Protein AF-A0A357FLK9-F1 (afdb_monomer_lite)

pLDDT: mean 92.81, std 7.47, range [49.41, 98.5]

Foldseek 3Di:
DLADALVVVLVVLVVVVVPPDQWDDDPDDDIHGPVVSVVVNLQSVLLLVLLVVCVVVVHDLVVSLVRRDSDPCPPPPDNVCSSSVSVNNNCNVVVVHD

Structure (mmCIF, N/CA/C/O backbone):
data_AF-A0A357FLK9-F1
#
_entry.id   AF-A0A357FLK9-F1
#
loop_
_atom_site.group_PDB
_atom_site.id
_atom_site.type_symbol
_atom_site.label_atom_id
_atom_site.label_alt_id
_atom_site.label_comp_id
_atom_site.label_asym_id
_atom_site.label_entity_id
_atom_site.label_seq_id
_atom_site.pdbx_PDB_ins_code
_atom_site.Cartn_x
_atom_site.Cartn_y
_atom_site.Cartn_z
_atom_site.occupancy
_atom_site.B_iso_or_equiv
_atom_site.auth_seq_id
_atom_site.auth_comp_id
_atom_site.auth_asym_id
_atom_site.auth_atom_id
_atom_site.pdbx_PDB_model_num
ATOM 1 N N . PHE A 1 1 ? -5.246 12.422 -4.374 1.00 49.41 1 PHE A N 1
ATOM 2 C CA . PHE A 1 1 ? -5.883 11.217 -4.933 1.00 49.41 1 PHE A CA 1
ATOM 3 C C . PHE A 1 1 ? -6.925 10.727 -3.939 1.00 49.41 1 PHE A C 1
ATOM 5 O O . PHE A 1 1 ? -6.598 9.883 -3.115 1.00 49.41 1 PHE A O 1
ATOM 12 N N . PRO A 1 2 ? -8.124 11.329 -3.927 1.00 57.25 2 PRO A N 1
ATOM 13 C CA . PRO A 1 2 ? -9.164 10.987 -2.958 1.00 57.25 2 PRO A CA 1
ATOM 14 C C . PRO A 1 2 ? -9.809 9.610 -3.190 1.00 57.25 2 PRO A C 1
ATOM 16 O O . PRO A 1 2 ? -10.564 9.191 -2.333 1.00 57.25 2 PRO A O 1
ATOM 19 N N . ASP A 1 3 ? -9.468 8.894 -4.272 1.00 64.44 3 ASP A N 1
ATOM 20 C CA . ASP A 1 3 ? -10.156 7.655 -4.688 1.00 64.44 3 ASP A CA 1
ATOM 21 C C . ASP A 1 3 ? -9.210 6.432 -4.744 1.00 64.44 3 ASP A C 1
ATOM 23 O O . ASP A 1 3 ? -9.307 5.572 -5.618 1.00 64.44 3 ASP A O 1
ATOM 27 N N . GLY A 1 4 ? -8.203 6.374 -3.866 1.00 81.06 4 GLY A N 1
ATOM 28 C CA . GLY A 1 4 ? -7.230 5.277 -3.869 1.00 81.06 4 GLY A CA 1
ATOM 29 C C . GLY A 1 4 ? -7.817 3.967 -3.339 1.00 81.06 4 GLY A C 1
ATOM 30 O O . GLY A 1 4 ? -8.255 3.918 -2.197 1.00 81.06 4 GLY A O 1
ATOM 31 N N . HIS A 1 5 ? -7.768 2.887 -4.123 1.00 90.69 5 HIS A N 1
ATOM 32 C CA . HIS A 1 5 ? -8.246 1.566 -3.702 1.00 90.69 5 HIS A CA 1
ATOM 33 C C . HIS A 1 5 ? -7.079 0.580 -3.626 1.00 90.69 5 HIS A C 1
ATOM 35 O O . HIS A 1 5 ? -6.735 -0.081 -4.607 1.00 90.69 5 HIS A O 1
ATOM 41 N N . ILE A 1 6 ? -6.462 0.478 -2.446 1.00 90.62 6 ILE A N 1
ATOM 42 C CA . ILE A 1 6 ? -5.170 -0.206 -2.296 1.00 90.62 6 ILE A CA 1
ATOM 43 C C . ILE A 1 6 ? -5.200 -1.682 -2.721 1.00 90.62 6 ILE A C 1
ATOM 45 O O . ILE A 1 6 ? -4.279 -2.126 -3.396 1.00 90.62 6 ILE A O 1
ATOM 49 N N . SER A 1 7 ? -6.273 -2.426 -2.433 1.00 87.50 7 SER A N 1
ATOM 50 C CA . SER A 1 7 ? -6.380 -3.823 -2.884 1.00 87.50 7 SER A CA 1
ATOM 51 C C . SER A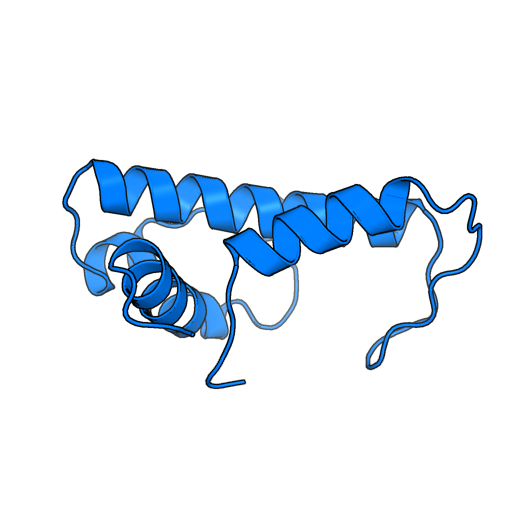 1 7 ? -6.492 -3.944 -4.409 1.00 87.50 7 SER A C 1
ATOM 53 O O . SER A 1 7 ? -5.746 -4.714 -5.004 1.00 87.50 7 SER A O 1
ATOM 55 N N . LYS A 1 8 ? -7.312 -3.111 -5.072 1.00 92.56 8 LYS A N 1
ATOM 56 C CA . LYS A 1 8 ? -7.372 -3.055 -6.545 1.00 92.56 8 LYS A CA 1
ATOM 57 C C . LYS A 1 8 ? -6.010 -2.682 -7.148 1.00 92.56 8 LYS A C 1
ATOM 59 O O . LYS A 1 8 ? -5.656 -3.196 -8.205 1.00 92.56 8 LYS A O 1
ATOM 64 N N . TRP A 1 9 ? -5.229 -1.808 -6.507 1.00 92.88 9 TRP A N 1
ATOM 65 C CA . TRP A 1 9 ? -3.873 -1.483 -6.968 1.00 92.88 9 TRP A CA 1
ATOM 66 C C . TRP A 1 9 ? -2.924 -2.676 -6.870 1.00 92.88 9 TRP A C 1
ATOM 68 O O . TRP A 1 9 ? -2.205 -2.939 -7.832 1.00 92.88 9 TRP A O 1
ATOM 78 N N . VAL A 1 10 ? -2.948 -3.416 -5.758 1.00 92.50 10 VAL A N 1
ATOM 79 C CA . VAL A 1 10 ? -2.158 -4.648 -5.603 1.00 92.50 10 VAL A CA 1
ATOM 80 C C . VAL A 1 10 ? -2.527 -5.666 -6.690 1.00 92.50 10 VAL A C 1
ATOM 82 O O . VAL A 1 10 ? -1.632 -6.170 -7.368 1.00 92.50 10 VAL A O 1
ATOM 85 N N . ASP A 1 11 ? -3.821 -5.874 -6.948 1.00 93.56 11 ASP A N 1
ATOM 86 C CA . ASP A 1 11 ? -4.299 -6.783 -8.000 1.00 93.56 11 ASP A CA 1
ATOM 87 C C . ASP A 1 11 ? -3.832 -6.361 -9.401 1.00 93.56 11 ASP A C 1
ATOM 89 O O . ASP A 1 11 ? -3.480 -7.192 -10.242 1.00 93.56 11 ASP A O 1
ATOM 93 N N . VAL A 1 12 ? -3.849 -5.056 -9.690 1.00 94.81 12 VAL A N 1
ATOM 94 C CA . VAL A 1 12 ? -3.377 -4.519 -10.973 1.00 94.81 12 VAL A CA 1
ATOM 95 C C . VAL A 1 12 ? -1.872 -4.712 -11.117 1.00 94.81 12 VAL A C 1
ATOM 97 O O . VAL A 1 12 ? -1.429 -5.107 -12.191 1.00 94.81 12 VAL A O 1
ATOM 100 N N . LEU A 1 13 ? -1.084 -4.494 -10.063 1.00 93.44 13 LEU A N 1
ATOM 101 C CA . LEU A 1 13 ? 0.360 -4.733 -10.102 1.00 93.44 13 LEU A CA 1
ATOM 102 C C . LEU A 1 13 ? 0.691 -6.212 -10.324 1.00 93.44 13 LEU A C 1
ATOM 104 O O . LEU A 1 13 ? 1.597 -6.522 -11.093 1.00 93.44 13 LEU A O 1
ATOM 108 N N . ASP A 1 14 ? -0.065 -7.132 -9.724 1.00 93.44 14 ASP A N 1
ATOM 109 C CA . ASP A 1 14 ? 0.090 -8.565 -9.990 1.00 93.44 14 ASP A CA 1
ATOM 110 C C . ASP A 1 14 ? -0.201 -8.907 -11.462 1.00 93.44 14 ASP A C 1
ATOM 112 O O . ASP A 1 14 ? 0.523 -9.694 -12.067 1.00 93.44 14 ASP A O 1
ATOM 116 N N . LYS A 1 15 ? -1.189 -8.256 -12.089 1.00 95.06 15 LYS A N 1
ATOM 117 C CA . LYS A 1 15 ? -1.461 -8.415 -13.530 1.00 95.06 15 LYS A CA 1
ATOM 118 C C . LYS A 1 15 ? -0.376 -7.793 -14.404 1.00 95.06 15 LYS A C 1
ATOM 120 O O . LYS A 1 15 ? 0.019 -8.397 -15.397 1.00 95.06 15 LYS A O 1
ATOM 125 N N . VAL A 1 16 ? 0.109 -6.603 -14.057 1.00 93.44 16 VAL A N 1
ATOM 126 C CA . VAL A 1 16 ? 1.161 -5.909 -14.814 1.00 93.44 16 VAL A CA 1
ATOM 127 C C . VAL A 1 16 ? 2.465 -6.708 -14.800 1.00 93.44 16 VAL A C 1
ATOM 129 O O . VAL A 1 16 ? 3.147 -6.748 -15.816 1.00 93.44 16 VAL A O 1
ATOM 132 N N . GLU A 1 17 ? 2.776 -7.415 -13.712 1.00 91.81 17 GLU A N 1
ATOM 133 C CA . GLU A 1 17 ? 3.957 -8.288 -13.633 1.00 91.81 17 GLU A CA 1
ATOM 134 C C . GLU A 1 17 ? 3.939 -9.434 -14.661 1.00 91.81 17 GLU A C 1
ATOM 136 O O . GLU A 1 17 ? 4.993 -9.923 -15.060 1.00 91.81 17 GLU A O 1
ATOM 141 N N . THR A 1 18 ? 2.756 -9.838 -15.141 1.00 94.06 18 THR A N 1
ATOM 142 C CA . THR A 1 18 ? 2.626 -10.856 -16.202 1.00 94.06 18 THR A CA 1
ATOM 143 C C . THR A 1 18 ? 2.978 -10.327 -17.593 1.00 94.06 18 THR A C 1
ATOM 145 O O . THR A 1 18 ? 3.158 -11.108 -18.528 1.00 94.06 18 THR A O 1
ATOM 148 N N . VAL A 1 19 ? 3.088 -9.005 -17.749 1.00 93.31 19 VAL A N 1
ATOM 149 C CA . VAL A 1 19 ? 3.560 -8.380 -18.982 1.00 93.31 19 VAL A CA 1
ATOM 150 C C . VAL A 1 19 ? 5.083 -8.464 -18.993 1.00 93.31 19 VAL A C 1
ATOM 152 O O . VAL A 1 19 ? 5.745 -7.909 -18.118 1.00 93.31 19 VAL A O 1
ATOM 155 N N . GLU A 1 20 ? 5.659 -9.114 -20.006 1.00 90.69 20 GLU A N 1
ATOM 156 C CA . GLU A 1 20 ? 7.115 -9.237 -20.175 1.00 90.69 20 GLU A CA 1
ATOM 157 C C . GLU A 1 20 ? 7.770 -7.910 -20.619 1.00 90.69 20 GLU A C 1
ATOM 159 O O . GLU A 1 20 ? 8.378 -7.801 -21.683 1.00 90.69 20 GLU A O 1
ATOM 164 N N . ALA A 1 21 ? 7.643 -6.867 -19.801 1.00 93.06 21 ALA A N 1
ATOM 165 C CA . ALA A 1 21 ? 8.237 -5.558 -20.025 1.00 93.06 21 ALA A CA 1
ATOM 166 C C . ALA A 1 21 ? 9.623 -5.454 -19.374 1.00 93.06 21 ALA A C 1
ATOM 168 O O . ALA A 1 21 ? 9.856 -5.943 -18.269 1.00 93.06 21 ALA A O 1
ATOM 169 N N . ASN A 1 22 ? 10.544 -4.762 -20.048 1.00 94.69 22 ASN A N 1
ATOM 170 C CA . ASN A 1 22 ? 11.857 -4.403 -19.494 1.00 94.69 22 ASN A CA 1
ATOM 171 C C . ASN A 1 22 ? 11.944 -2.923 -19.092 1.00 94.69 22 ASN A C 1
ATOM 173 O O . ASN A 1 22 ? 12.912 -2.518 -18.456 1.00 94.69 22 ASN A O 1
ATOM 177 N N . THR A 1 23 ? 10.948 -2.117 -19.466 1.00 96.38 23 THR A N 1
ATOM 178 C CA . THR A 1 23 ? 10.913 -0.675 -19.214 1.00 96.38 23 THR A CA 1
ATOM 179 C C . THR A 1 23 ? 9.521 -0.274 -18.757 1.00 96.38 23 THR A C 1
ATOM 181 O O . THR A 1 23 ? 8.533 -0.579 -19.425 1.00 96.38 23 THR A O 1
ATOM 184 N N . PHE A 1 24 ? 9.462 0.438 -17.637 1.00 95.50 24 PHE A N 1
ATOM 185 C CA . PHE A 1 24 ? 8.253 0.970 -17.030 1.00 95.50 24 PHE A CA 1
ATOM 186 C C . PHE A 1 24 ? 8.357 2.495 -16.999 1.00 95.50 24 PHE A C 1
ATOM 188 O O . PHE A 1 24 ? 9.267 3.062 -16.395 1.00 95.50 24 PHE A O 1
ATOM 195 N N . VAL A 1 25 ? 7.427 3.164 -17.680 1.00 95.44 25 VAL A N 1
ATOM 196 C CA . VAL A 1 25 ? 7.357 4.629 -17.733 1.00 95.44 25 VAL A CA 1
ATOM 197 C C . VAL A 1 25 ? 6.223 5.077 -16.810 1.00 95.44 25 VAL A C 1
ATOM 199 O O . VAL A 1 25 ? 5.056 4.905 -17.172 1.00 95.44 25 VAL A O 1
ATOM 202 N N . PRO A 1 26 ? 6.520 5.595 -15.605 1.00 92.00 26 PRO A N 1
ATOM 203 C CA . PRO A 1 26 ? 5.482 6.021 -14.679 1.00 92.00 26 PRO A CA 1
ATOM 204 C C . PRO A 1 26 ? 4.889 7.371 -15.098 1.00 92.00 26 PRO A C 1
ATOM 206 O O . PRO A 1 26 ? 5.496 8.139 -15.842 1.00 92.00 26 PRO A O 1
ATOM 209 N N . GLY A 1 27 ? 3.710 7.703 -14.563 1.00 89.31 27 GLY A N 1
ATOM 210 C CA . GLY A 1 27 ? 3.134 9.043 -14.739 1.00 89.31 27 GLY A CA 1
ATOM 211 C C . GLY A 1 27 ? 3.961 10.152 -14.070 1.00 89.31 27 GLY A C 1
ATOM 212 O O . GLY A 1 27 ? 3.961 11.289 -14.533 1.00 89.31 27 GLY A O 1
ATOM 213 N N . HIS A 1 28 ? 4.691 9.819 -13.000 1.00 86.62 28 HIS A N 1
ATOM 214 C CA . HIS A 1 28 ? 5.617 10.706 -12.297 1.00 86.62 28 HIS A CA 1
ATOM 215 C C . HIS A 1 28 ? 6.861 9.937 -11.844 1.00 86.62 28 HIS A C 1
ATOM 217 O O . HIS A 1 28 ? 6.762 8.768 -11.483 1.00 86.62 28 HIS A O 1
ATOM 223 N N . GLY A 1 29 ? 8.000 10.626 -11.771 1.00 86.56 29 GLY A N 1
ATOM 224 C CA . GLY A 1 29 ? 9.279 10.030 -11.385 1.00 86.56 29 GLY A CA 1
ATOM 225 C C . GLY A 1 29 ? 10.103 9.546 -12.585 1.00 86.56 29 GLY A C 1
ATOM 226 O O . GLY A 1 29 ? 9.712 9.770 -13.734 1.00 86.56 29 GLY A O 1
ATOM 227 N N . PRO A 1 30 ? 11.279 8.952 -12.330 1.00 92.88 30 PRO A N 1
ATOM 228 C CA . PRO A 1 30 ? 12.163 8.460 -13.380 1.00 92.88 30 PRO A CA 1
ATOM 229 C C . PRO A 1 30 ? 11.600 7.207 -14.067 1.00 92.88 30 PRO A C 1
ATOM 231 O O . PRO A 1 30 ? 10.846 6.440 -13.473 1.00 92.88 30 PRO A O 1
ATOM 234 N N . VAL A 1 31 ? 12.005 6.988 -15.321 1.00 96.25 31 VAL A N 1
ATOM 235 C CA . VAL A 1 31 ? 11.783 5.713 -16.022 1.00 96.25 31 VAL A CA 1
ATOM 236 C C . VAL A 1 31 ? 12.562 4.614 -15.301 1.00 96.25 31 VAL A C 1
ATOM 238 O O . VAL A 1 31 ? 13.739 4.808 -15.001 1.00 96.25 31 VAL A O 1
ATOM 241 N N . GLY A 1 32 ? 11.910 3.481 -15.051 1.00 95.62 32 GLY A N 1
ATOM 242 C CA . GLY A 1 32 ? 12.488 2.340 -14.341 1.00 95.62 32 GLY A CA 1
ATOM 243 C C . GLY A 1 32 ? 12.405 1.038 -15.133 1.00 95.62 32 GLY A C 1
ATOM 244 O O . GLY A 1 32 ? 11.841 0.976 -16.231 1.00 95.62 32 GLY A O 1
ATOM 245 N N . GLY A 1 33 ? 12.980 -0.014 -14.566 1.00 96.19 33 GLY A N 1
ATOM 246 C CA . GLY A 1 33 ? 12.905 -1.388 -15.037 1.00 96.19 33 GLY A CA 1
ATOM 247 C C . GLY A 1 33 ? 12.111 -2.277 -14.080 1.00 96.19 33 GLY A C 1
ATOM 248 O O . GLY A 1 33 ? 11.255 -1.825 -13.318 1.00 96.19 33 GLY A O 1
ATOM 249 N N . LYS A 1 34 ? 12.378 -3.584 -14.149 1.00 95.06 34 LYS A N 1
ATOM 250 C CA . LYS A 1 34 ? 11.699 -4.591 -13.318 1.00 95.06 34 LYS A CA 1
ATOM 251 C C . LYS A 1 34 ? 11.994 -4.428 -11.825 1.00 95.06 34 LYS A C 1
ATOM 253 O O . LYS A 1 34 ? 11.139 -4.762 -11.015 1.00 95.06 34 LYS A O 1
ATOM 258 N N . GLU A 1 35 ? 13.179 -3.932 -11.475 1.00 94.75 35 GLU A N 1
ATOM 259 C CA . GLU A 1 35 ? 13.588 -3.725 -10.083 1.00 94.75 35 GLU A CA 1
ATOM 260 C C . GLU A 1 35 ? 12.743 -2.635 -9.419 1.00 94.75 35 GLU A C 1
ATOM 262 O O . GLU A 1 35 ? 12.069 -2.908 -8.430 1.00 94.75 35 GLU A O 1
ATOM 267 N N . GLU A 1 36 ? 12.664 -1.446 -10.023 1.00 94.75 36 GLU A N 1
ATOM 268 C CA . GLU A 1 36 ? 11.866 -0.333 -9.498 1.00 94.75 36 GLU A CA 1
ATOM 269 C C . GLU A 1 36 ? 10.367 -0.670 -9.465 1.00 94.75 36 GLU A C 1
ATOM 271 O O . GLU A 1 36 ? 9.650 -0.277 -8.542 1.00 94.75 36 GLU A O 1
ATOM 276 N N . PHE A 1 37 ? 9.882 -1.433 -10.452 1.00 94.62 37 PHE A N 1
ATOM 277 C CA . PHE A 1 37 ? 8.519 -1.963 -10.434 1.00 94.62 37 PHE A CA 1
ATOM 278 C C . PHE A 1 37 ? 8.292 -2.912 -9.246 1.00 94.62 37 PHE A C 1
ATOM 280 O O . PHE A 1 37 ? 7.278 -2.799 -8.552 1.00 94.62 37 PHE A O 1
ATOM 287 N N . GLY A 1 38 ? 9.243 -3.815 -8.991 1.00 94.88 38 GLY A N 1
ATOM 288 C CA . GLY A 1 38 ? 9.218 -4.730 -7.852 1.00 94.88 38 GLY A CA 1
ATOM 289 C C . GLY A 1 38 ? 9.182 -3.990 -6.516 1.00 94.88 38 GLY A C 1
ATOM 290 O O . GLY A 1 38 ? 8.338 -4.289 -5.678 1.00 94.88 38 GLY A O 1
ATOM 291 N N . GLU A 1 39 ? 10.010 -2.959 -6.338 1.00 94.88 39 GLU A N 1
ATOM 292 C CA . GLU A 1 39 ? 10.010 -2.151 -5.113 1.00 94.88 39 GLU A CA 1
ATOM 293 C C . GLU A 1 39 ? 8.682 -1.419 -4.883 1.00 94.88 39 GLU A C 1
ATOM 295 O O . GLU A 1 39 ? 8.159 -1.411 -3.766 1.00 94.88 39 GLU A O 1
ATOM 300 N N . ALA A 1 40 ? 8.103 -0.831 -5.936 1.00 92.38 40 ALA A N 1
ATOM 301 C CA . ALA A 1 40 ? 6.803 -0.171 -5.850 1.00 92.38 40 ALA A CA 1
ATOM 302 C C . ALA A 1 40 ? 5.687 -1.161 -5.475 1.00 92.38 40 ALA A C 1
ATOM 304 O O . ALA A 1 40 ? 4.813 -0.852 -4.657 1.00 92.38 40 ALA A O 1
ATOM 305 N N . LYS A 1 41 ? 5.734 -2.366 -6.051 1.00 94.12 41 LYS A N 1
ATOM 306 C CA . LYS A 1 41 ? 4.802 -3.451 -5.754 1.00 94.12 41 LYS A CA 1
ATOM 307 C C . LYS A 1 41 ? 4.938 -3.943 -4.315 1.00 94.12 41 LYS A C 1
ATOM 309 O O . LYS A 1 41 ? 3.925 -4.071 -3.627 1.00 94.12 41 LYS A O 1
ATOM 314 N N . ASP A 1 42 ? 6.160 -4.171 -3.851 1.00 96.12 42 ASP A N 1
ATOM 315 C CA . ASP A 1 42 ? 6.444 -4.624 -2.490 1.00 96.12 42 ASP A CA 1
ATOM 316 C C . ASP A 1 42 ? 5.968 -3.612 -1.444 1.00 96.12 42 ASP A C 1
ATOM 318 O O . ASP A 1 42 ? 5.342 -3.999 -0.457 1.00 96.12 42 ASP A O 1
ATOM 322 N N . LEU A 1 43 ? 6.191 -2.313 -1.676 1.00 94.62 43 LEU A N 1
ATOM 323 C CA . LEU A 1 43 ? 5.689 -1.256 -0.798 1.00 94.62 43 LEU A CA 1
ATOM 324 C C . LEU A 1 43 ? 4.157 -1.271 -0.713 1.00 94.62 43 LEU A C 1
ATOM 326 O O . LEU A 1 43 ? 3.601 -1.233 0.385 1.00 94.62 43 LEU A O 1
ATOM 330 N N . LEU A 1 44 ? 3.457 -1.342 -1.851 1.00 94.25 44 LEU A N 1
ATOM 331 C CA . LEU A 1 44 ? 1.991 -1.352 -1.849 1.00 94.25 44 LEU A CA 1
ATOM 332 C C . LEU A 1 44 ? 1.417 -2.617 -1.204 1.00 94.25 44 LEU A C 1
ATOM 334 O O . LEU A 1 44 ? 0.419 -2.525 -0.488 1.00 94.25 44 LEU A O 1
ATOM 338 N N . LYS A 1 45 ? 2.062 -3.774 -1.387 1.00 95.94 45 LYS A N 1
ATOM 339 C CA . LYS A 1 45 ? 1.695 -5.013 -0.687 1.00 95.94 45 LYS A CA 1
ATOM 340 C C . LYS A 1 45 ? 1.918 -4.904 0.818 1.00 95.94 45 LYS A C 1
ATOM 342 O O . LYS A 1 45 ? 1.037 -5.288 1.580 1.00 95.94 45 LYS A O 1
ATOM 347 N N . LEU A 1 46 ? 3.051 -4.350 1.251 1.00 96.12 46 LEU A N 1
ATOM 348 C CA . LEU A 1 46 ? 3.338 -4.138 2.669 1.00 96.12 46 LEU A CA 1
ATOM 349 C C . LEU A 1 46 ? 2.305 -3.207 3.312 1.00 96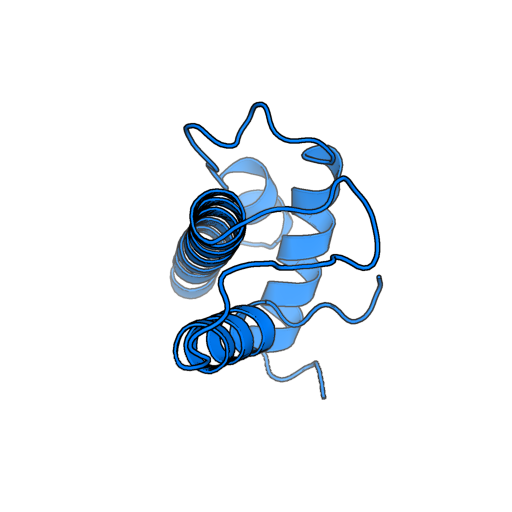.12 46 LEU A C 1
ATOM 351 O O . LEU A 1 46 ? 1.722 -3.561 4.331 1.00 96.12 46 LEU A O 1
ATOM 355 N N . LEU A 1 47 ? 2.020 -2.066 2.678 1.00 95.75 47 LEU A N 1
ATOM 356 C CA . LEU A 1 47 ? 0.976 -1.146 3.128 1.00 95.75 47 LEU A CA 1
ATOM 357 C C . LEU A 1 47 ? -0.383 -1.842 3.216 1.00 95.75 47 LEU A C 1
ATOM 359 O O . LEU A 1 47 ? -1.062 -1.723 4.231 1.00 95.75 47 LEU A O 1
ATOM 363 N N . HIS A 1 48 ? -0.781 -2.589 2.183 1.00 95.94 48 HIS A N 1
ATOM 364 C CA . HIS A 1 48 ? -2.047 -3.314 2.207 1.00 95.94 48 HIS A CA 1
ATOM 365 C C . HIS A 1 48 ? -2.118 -4.282 3.390 1.00 95.94 48 HIS A C 1
ATOM 367 O O . HIS A 1 48 ? -3.101 -4.248 4.125 1.00 95.94 48 HIS A O 1
ATOM 373 N N . ASN A 1 49 ? -1.073 -5.084 3.603 1.00 96.75 49 ASN A N 1
ATOM 374 C CA . ASN A 1 49 ? -1.028 -6.093 4.658 1.00 96.75 49 ASN A CA 1
ATOM 375 C C . ASN A 1 49 ? -1.072 -5.476 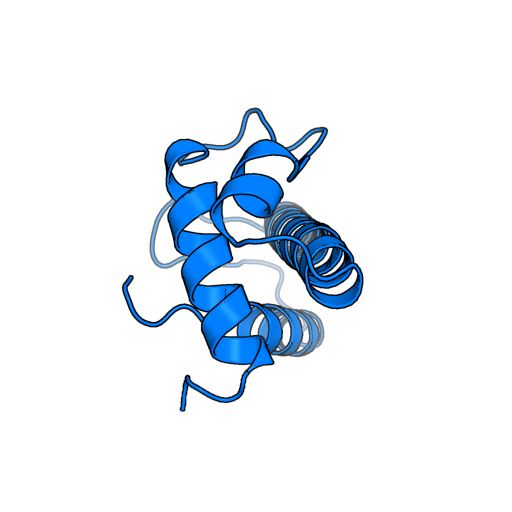6.063 1.00 96.75 49 ASN A C 1
ATOM 377 O O . ASN A 1 49 ? -1.884 -5.905 6.877 1.00 96.75 49 ASN A O 1
ATOM 381 N N . GLU A 1 50 ? -0.259 -4.452 6.335 1.00 97.44 50 GLU A N 1
ATOM 382 C CA . GLU A 1 50 ? -0.225 -3.766 7.637 1.00 97.44 50 GLU A CA 1
ATOM 383 C C . GLU A 1 50 ? -1.580 -3.126 7.967 1.00 97.44 50 GLU A C 1
ATOM 385 O O . GLU A 1 50 ? -2.122 -3.297 9.061 1.00 97.44 50 GLU A O 1
ATOM 390 N N . ILE A 1 51 ? -2.174 -2.424 6.995 1.00 97.31 51 ILE A N 1
ATOM 391 C CA . ILE A 1 51 ? -3.466 -1.755 7.181 1.00 97.31 51 ILE A CA 1
ATOM 392 C C . ILE A 1 51 ? -4.590 -2.786 7.307 1.00 97.31 51 ILE A C 1
ATOM 394 O O . ILE A 1 51 ? -5.513 -2.604 8.099 1.00 97.31 51 ILE A O 1
ATOM 398 N N . ARG A 1 52 ? -4.527 -3.875 6.531 1.00 97.25 52 ARG A N 1
ATOM 399 C CA . ARG A 1 52 ? -5.524 -4.943 6.582 1.00 97.25 52 ARG A CA 1
ATOM 400 C C . ARG A 1 52 ? -5.494 -5.672 7.921 1.00 97.25 52 ARG A C 1
ATOM 402 O O . 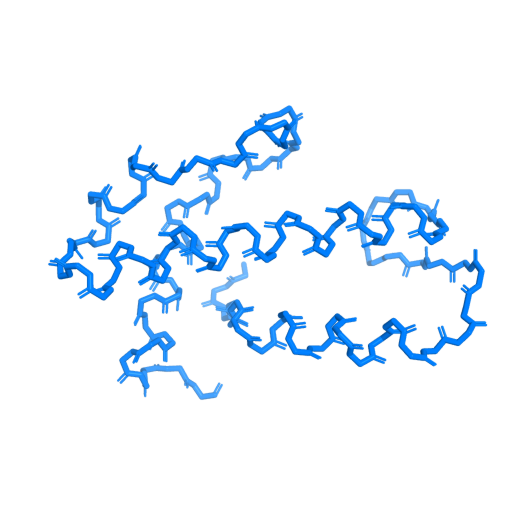ARG A 1 52 ? -6.556 -5.881 8.492 1.00 97.25 52 ARG A O 1
ATOM 409 N N . ALA A 1 53 ? -4.309 -5.979 8.444 1.00 97.81 53 ALA A N 1
ATOM 410 C CA . ALA A 1 53 ? -4.158 -6.571 9.768 1.00 97.81 53 ALA A CA 1
ATOM 411 C C . ALA A 1 53 ? -4.748 -5.663 10.858 1.00 97.81 53 ALA A C 1
ATOM 413 O O . ALA A 1 53 ? -5.532 -6.121 11.681 1.00 97.81 53 ALA A O 1
ATOM 414 N N . ALA A 1 54 ? -4.457 -4.357 10.817 1.00 98.06 54 ALA A N 1
ATOM 415 C CA . ALA A 1 54 ? -5.037 -3.398 11.758 1.00 98.06 54 ALA A CA 1
ATOM 416 C C . ALA A 1 54 ? -6.575 -3.324 11.668 1.00 98.06 54 ALA A C 1
ATOM 418 O O . ALA A 1 54 ? -7.249 -3.236 12.697 1.00 98.06 54 ALA A O 1
ATOM 419 N N . PHE A 1 55 ? -7.124 -3.384 10.451 1.00 98.00 55 PHE A N 1
ATOM 420 C CA . PHE A 1 55 ? -8.567 -3.413 10.215 1.00 98.00 55 PHE A CA 1
ATOM 421 C C . PHE A 1 55 ? -9.214 -4.689 10.765 1.00 98.00 55 PHE A C 1
ATOM 423 O O . PHE A 1 55 ? -10.215 -4.606 11.474 1.00 98.00 55 PHE A O 1
ATOM 430 N N . ASP A 1 56 ? -8.635 -5.855 10.467 1.00 97.94 56 ASP A N 1
ATOM 431 C CA . ASP A 1 56 ? -9.144 -7.152 10.922 1.00 97.94 56 ASP A CA 1
ATOM 432 C C . ASP A 1 56 ? -9.045 -7.293 12.461 1.00 97.94 56 ASP A C 1
ATOM 434 O O . ASP A 1 56 ? -9.907 -7.923 13.075 1.00 97.94 56 ASP A O 1
ATOM 438 N N . ASP A 1 57 ? -8.076 -6.621 13.098 1.00 97.94 57 ASP A N 1
ATOM 439 C CA . ASP A 1 57 ? -7.952 -6.477 14.560 1.00 97.94 57 ASP A CA 1
ATOM 440 C C . ASP A 1 57 ? -8.940 -5.458 15.175 1.00 97.94 57 ASP A C 1
ATOM 442 O O . ASP A 1 57 ? -8.969 -5.262 16.393 1.00 97.94 57 ASP A O 1
ATOM 446 N N . GLY A 1 58 ? -9.751 -4.776 14.359 1.00 98.00 58 GLY A N 1
ATOM 447 C CA . GLY A 1 58 ? -10.752 -3.806 14.811 1.00 98.00 58 GLY A CA 1
ATOM 448 C C . GLY A 1 58 ? -10.182 -2.466 15.288 1.00 98.00 58 GLY A C 1
ATOM 449 O O . GLY A 1 58 ? -10.859 -1.733 16.014 1.00 98.00 58 GLY A O 1
ATOM 450 N N . LYS A 1 59 ? -8.945 -2.120 14.908 1.00 98.50 59 LYS A N 1
ATOM 451 C CA . LYS A 1 59 ? -8.345 -0.815 15.229 1.00 98.50 59 LYS A CA 1
ATOM 452 C C . LYS A 1 59 ? -9.036 0.305 14.453 1.00 98.50 59 LYS A C 1
ATOM 454 O O . LYS A 1 59 ? -9.467 0.096 13.322 1.00 98.50 59 LYS A O 1
ATOM 459 N N . SER A 1 60 ? -9.079 1.511 15.021 1.00 98.31 60 SER A N 1
ATOM 460 C CA . SER A 1 60 ? -9.519 2.708 14.290 1.00 98.31 60 SER A CA 1
ATOM 461 C C . SER A 1 60 ? -8.504 3.125 13.222 1.00 98.31 60 SER A C 1
ATOM 463 O O . SER A 1 60 ? -7.319 2.800 13.320 1.00 98.31 60 SER A O 1
ATOM 465 N N . GLU A 1 61 ? -8.950 3.913 12.244 1.00 97.75 61 GLU A N 1
ATOM 466 C CA . GLU A 1 61 ? -8.108 4.516 11.208 1.00 97.75 61 GLU A CA 1
ATOM 467 C C . GLU A 1 61 ? -6.932 5.298 11.816 1.00 97.75 61 GLU A C 1
ATOM 469 O O . GLU A 1 61 ? -5.797 5.186 11.358 1.00 97.75 61 GLU A O 1
ATOM 474 N N . GLU A 1 62 ? -7.178 6.065 12.885 1.00 97.88 62 GLU A N 1
ATOM 475 C CA . GLU A 1 62 ? -6.136 6.842 13.566 1.00 97.88 62 GLU A CA 1
ATOM 476 C C . GLU A 1 62 ? -5.069 5.937 14.198 1.00 97.88 62 GLU A C 1
ATOM 478 O O . GLU A 1 62 ? -3.876 6.231 14.112 1.00 97.88 62 GLU A O 1
ATOM 483 N N . GLN A 1 63 ? -5.486 4.835 14.831 1.00 98.06 63 GLN A N 1
ATOM 484 C CA . GLN A 1 63 ? -4.556 3.890 15.442 1.00 98.06 63 GLN A CA 1
ATOM 485 C C . GLN A 1 63 ? -3.759 3.145 14.368 1.00 98.06 63 GLN A C 1
ATOM 487 O O . GLN A 1 63 ? -2.537 3.056 14.464 1.00 98.06 63 GLN A O 1
ATOM 492 N N . ALA A 1 64 ? -4.427 2.674 13.314 1.00 98.00 64 ALA A N 1
ATOM 493 C CA . ALA A 1 64 ? -3.772 2.026 12.186 1.00 98.00 64 ALA A CA 1
ATOM 494 C C . ALA A 1 64 ? -2.734 2.951 11.532 1.00 98.00 64 ALA A C 1
ATOM 496 O O . ALA A 1 64 ? -1.600 2.539 11.321 1.00 98.00 64 ALA A O 1
ATOM 497 N N . ALA A 1 65 ? -3.063 4.224 11.297 1.00 97.00 65 ALA A N 1
ATOM 498 C CA . ALA A 1 65 ? -2.135 5.188 10.705 1.00 97.00 65 ALA A CA 1
ATOM 499 C C . ALA A 1 65 ? -0.868 5.439 11.536 1.00 97.00 65 ALA A C 1
ATOM 501 O O . ALA A 1 65 ? 0.172 5.755 10.962 1.00 97.00 65 ALA A O 1
ATOM 502 N N . LYS A 1 66 ? -0.940 5.299 12.865 1.00 95.94 66 LYS A N 1
ATOM 503 C CA . LYS A 1 66 ? 0.230 5.392 13.754 1.00 95.94 66 LYS A CA 1
ATOM 504 C C . LYS A 1 66 ? 1.058 4.108 13.771 1.00 95.94 66 LYS A C 1
ATOM 506 O O . LYS A 1 66 ? 2.269 4.185 13.956 1.00 95.94 66 LYS A O 1
ATOM 511 N N . ASP A 1 67 ? 0.407 2.962 13.598 1.00 94.44 67 ASP A N 1
ATOM 512 C CA . ASP A 1 67 ? 1.027 1.643 13.739 1.00 94.44 67 ASP A CA 1
ATOM 513 C C . ASP A 1 67 ? 1.647 1.118 12.434 1.00 94.44 67 ASP A C 1
ATOM 515 O O . ASP A 1 67 ? 2.554 0.291 12.499 1.00 94.44 67 ASP A O 1
ATOM 519 N N . VAL A 1 68 ? 1.176 1.577 11.265 1.00 95.12 68 VAL A N 1
ATOM 520 C CA . VAL A 1 68 ? 1.662 1.120 9.950 1.00 95.12 68 VAL A CA 1
ATOM 521 C C . VAL A 1 68 ? 3.178 1.264 9.850 1.00 95.12 68 VAL A C 1
ATOM 523 O O . VAL A 1 68 ? 3.724 2.369 9.891 1.00 95.12 68 VAL A O 1
ATOM 526 N N . ASN A 1 69 ? 3.857 0.136 9.638 1.00 93.81 69 ASN A N 1
ATOM 527 C CA . ASN A 1 69 ? 5.302 0.090 9.496 1.00 93.81 69 ASN A CA 1
ATOM 528 C C . ASN A 1 69 ? 5.712 -0.327 8.079 1.00 93.81 69 ASN A C 1
ATOM 530 O O . ASN A 1 69 ? 5.640 -1.491 7.696 1.00 93.81 69 ASN A O 1
ATOM 534 N N . VAL A 1 70 ? 6.232 0.629 7.306 1.00 94.12 70 VAL A N 1
ATOM 535 C CA . VAL A 1 70 ? 6.718 0.378 5.937 1.00 94.12 70 VAL A CA 1
ATOM 536 C C . VAL A 1 70 ? 8.180 -0.101 5.872 1.00 94.12 70 VAL A C 1
ATOM 538 O O . VAL A 1 70 ? 8.745 -0.256 4.788 1.00 94.12 70 VAL A O 1
ATOM 541 N N . GLY A 1 71 ? 8.829 -0.334 7.016 1.00 94.88 71 GLY A N 1
ATOM 542 C CA . GLY A 1 71 ? 10.171 -0.908 7.108 1.00 94.88 71 GLY A CA 1
ATOM 543 C C . GLY A 1 71 ? 11.222 -0.159 6.280 1.00 94.88 71 GLY A C 1
ATOM 544 O O . GLY A 1 71 ? 11.411 1.053 6.426 1.00 94.88 71 GLY A O 1
ATOM 545 N N . LYS A 1 72 ? 11.913 -0.888 5.387 1.00 94.38 72 LYS A N 1
ATOM 546 C CA . LYS A 1 72 ? 12.973 -0.338 4.517 1.00 94.38 72 LYS A CA 1
ATOM 547 C C . LYS A 1 72 ? 12.487 0.797 3.607 1.00 94.38 72 LYS A C 1
ATOM 549 O O . LYS A 1 72 ? 13.291 1.622 3.191 1.00 94.38 72 LYS A O 1
ATOM 554 N N . PHE A 1 73 ? 11.186 0.864 3.329 1.00 95.31 73 PHE A N 1
ATOM 555 C CA . PHE A 1 73 ? 10.593 1.884 2.468 1.00 95.31 73 PHE A CA 1
ATOM 556 C C . PHE A 1 73 ? 10.295 3.198 3.201 1.00 95.31 73 PHE A C 1
ATOM 558 O O . PHE A 1 73 ? 9.806 4.140 2.587 1.00 95.31 73 PHE A O 1
ATOM 565 N N . SER A 1 74 ? 10.621 3.309 4.493 1.00 93.50 74 SER A N 1
ATOM 566 C CA . SER A 1 74 ? 10.488 4.560 5.260 1.00 93.50 74 SER A CA 1
ATOM 567 C C . SER A 1 74 ? 11.292 5.728 4.673 1.00 93.50 74 SER A C 1
ATOM 569 O O . SER A 1 74 ? 10.963 6.886 4.918 1.00 93.50 74 SER A O 1
ATOM 571 N N . VAL A 1 75 ? 12.314 5.441 3.859 1.00 91.88 75 VAL A N 1
ATOM 572 C CA . VAL A 1 75 ? 13.110 6.449 3.138 1.00 91.88 75 VAL A CA 1
ATOM 573 C C . VAL A 1 75 ? 12.440 6.957 1.856 1.00 91.88 75 VAL A C 1
ATOM 575 O O . VAL A 1 75 ? 12.930 7.906 1.247 1.00 91.88 75 VAL A O 1
ATOM 578 N N . PHE A 1 76 ? 11.339 6.337 1.419 1.00 89.75 76 PHE A N 1
ATOM 579 C CA . PHE A 1 76 ? 10.630 6.748 0.209 1.00 89.75 76 PHE A CA 1
ATOM 580 C C . PHE A 1 76 ? 9.857 8.044 0.468 1.00 89.75 76 PHE A C 1
ATOM 582 O O . PHE A 1 76 ? 9.443 8.334 1.590 1.00 89.75 76 PHE A O 1
ATOM 589 N N . ALA A 1 77 ? 9.626 8.830 -0.581 1.00 87.50 77 ALA A N 1
ATOM 590 C CA . ALA A 1 77 ? 8.877 10.078 -0.472 1.00 87.50 77 ALA A CA 1
ATOM 591 C C . ALA A 1 77 ? 7.401 9.854 -0.082 1.00 87.50 77 ALA A C 1
ATOM 593 O O . ALA A 1 77 ? 6.837 8.785 -0.303 1.00 87.50 77 ALA A O 1
ATOM 594 N N . ASN A 1 78 ? 6.747 10.919 0.392 1.00 89.19 78 ASN A N 1
ATOM 595 C CA . ASN A 1 78 ? 5.312 10.972 0.701 1.00 89.19 78 ASN A CA 1
ATOM 596 C C . ASN A 1 78 ? 4.841 10.084 1.874 1.00 89.19 78 ASN A C 1
ATOM 598 O O . ASN A 1 78 ? 3.687 9.651 1.887 1.00 89.19 78 ASN A O 1
ATOM 602 N N . GLN A 1 79 ? 5.699 9.825 2.868 1.00 92.00 79 GLN A N 1
ATOM 603 C CA . GLN A 1 79 ? 5.305 9.108 4.095 1.00 92.00 79 GLN A CA 1
ATOM 604 C C . GLN A 1 79 ? 4.162 9.813 4.847 1.00 92.00 79 GLN A C 1
ATOM 606 O O . GLN A 1 79 ? 3.340 9.167 5.490 1.00 92.00 79 GLN A O 1
ATOM 611 N N . ASP A 1 80 ? 4.048 11.136 4.703 1.00 92.56 80 ASP A N 1
ATOM 612 C CA . ASP A 1 80 ? 2.959 11.959 5.238 1.00 92.56 80 ASP A CA 1
ATOM 613 C C . ASP A 1 80 ? 1.570 11.573 4.698 1.00 92.56 80 ASP A C 1
ATOM 615 O O . ASP A 1 80 ? 0.556 11.955 5.280 1.00 92.56 80 ASP A O 1
ATOM 619 N N . ARG A 1 81 ? 1.499 10.777 3.620 1.00 92.06 81 ARG A N 1
ATOM 620 C CA . ARG A 1 81 ? 0.238 10.301 3.033 1.00 92.06 81 ARG A CA 1
ATOM 621 C C . ARG A 1 81 ? -0.301 9.017 3.655 1.00 92.06 81 ARG A C 1
ATOM 623 O O . ARG A 1 81 ? -1.431 8.654 3.334 1.00 92.06 81 ARG A O 1
ATOM 630 N N . ILE A 1 82 ? 0.446 8.339 4.531 1.00 94.06 82 ILE A N 1
ATOM 631 C CA . ILE A 1 82 ? -0.008 7.093 5.176 1.00 94.06 82 ILE A CA 1
ATOM 632 C C . ILE A 1 82 ? -1.404 7.240 5.816 1.00 94.06 82 ILE A C 1
ATOM 634 O O . ILE A 1 82 ? -2.252 6.397 5.523 1.00 94.06 82 ILE A O 1
ATOM 638 N N . PRO A 1 83 ? -1.725 8.308 6.579 1.00 95.38 83 PRO A N 1
ATOM 639 C CA . PRO A 1 83 ? -3.064 8.472 7.151 1.00 95.38 83 PRO A CA 1
ATOM 640 C C . PRO A 1 83 ? -4.178 8.516 6.099 1.00 95.38 83 PRO A C 1
ATOM 642 O O . PRO A 1 83 ? -5.240 7.931 6.292 1.00 95.38 83 PRO A O 1
ATOM 645 N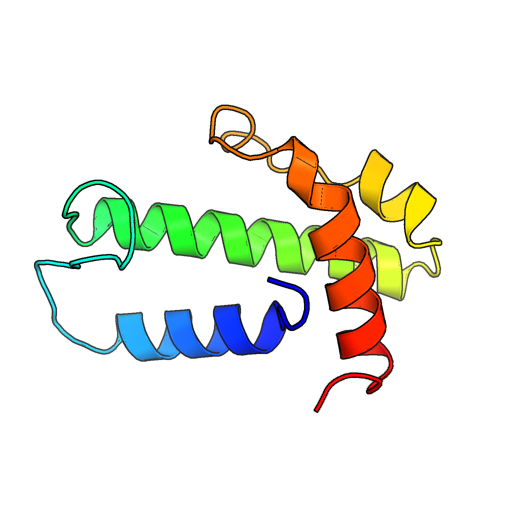 N . GLN A 1 84 ? -3.927 9.160 4.954 1.00 94.25 84 GLN A N 1
ATOM 646 C CA . GLN A 1 84 ? -4.888 9.196 3.853 1.00 94.25 84 GLN A CA 1
ATOM 647 C C . GLN A 1 84 ? -5.046 7.817 3.199 1.00 94.25 84 GLN A C 1
ATOM 649 O O . GLN A 1 84 ? -6.158 7.425 2.858 1.00 94.25 84 GLN A O 1
ATOM 654 N N . VAL A 1 85 ? -3.953 7.069 3.022 1.00 94.44 85 VAL A N 1
ATOM 655 C CA . VAL A 1 85 ? -4.003 5.701 2.479 1.00 94.44 85 VAL A CA 1
ATOM 656 C C . VAL A 1 85 ? -4.805 4.782 3.403 1.00 94.44 85 VAL A C 1
ATOM 658 O O . VAL A 1 85 ? -5.597 3.982 2.912 1.00 94.44 85 VAL A O 1
ATOM 661 N N . VAL A 1 86 ? -4.650 4.930 4.721 1.00 96.25 86 VAL A N 1
ATOM 662 C CA . VAL A 1 86 ? -5.409 4.179 5.731 1.00 96.25 86 VAL A CA 1
ATOM 663 C C . VAL A 1 86 ? -6.902 4.488 5.661 1.00 96.25 86 VAL A C 1
ATOM 665 O O . VAL A 1 86 ? -7.688 3.551 5.560 1.00 96.25 86 VAL A O 1
ATOM 668 N N . ASP A 1 87 ? -7.295 5.767 5.646 1.00 95.69 87 ASP A N 1
ATOM 669 C CA . ASP A 1 87 ? -8.708 6.174 5.534 1.00 95.69 87 ASP A CA 1
ATOM 670 C C . ASP A 1 87 ? -9.375 5.553 4.298 1.00 95.69 87 ASP A C 1
ATOM 672 O O . ASP A 1 87 ? -10.445 4.945 4.380 1.00 95.69 87 ASP A O 1
ATOM 676 N N . MET A 1 88 ? -8.699 5.619 3.149 1.00 95.31 88 MET A N 1
ATOM 677 C CA . MET A 1 88 ? -9.229 5.046 1.915 1.00 95.31 88 MET A CA 1
ATOM 678 C C . MET A 1 88 ? -9.250 3.515 1.929 1.00 95.31 88 MET A C 1
ATOM 680 O O . MET A 1 88 ? -10.210 2.907 1.462 1.00 95.31 88 MET A O 1
ATOM 684 N N . ALA A 1 89 ? -8.234 2.867 2.495 1.00 95.12 89 ALA A N 1
ATOM 685 C CA . ALA A 1 89 ? -8.217 1.416 2.645 1.00 95.12 89 ALA A CA 1
ATOM 686 C C . ALA A 1 89 ? -9.366 0.927 3.541 1.00 95.12 89 ALA A C 1
ATOM 688 O O . ALA A 1 89 ? -10.040 -0.039 3.197 1.00 95.12 89 ALA A O 1
ATOM 689 N N . TYR A 1 90 ? -9.644 1.624 4.642 1.00 96.25 90 TYR A N 1
ATOM 690 C CA . TYR A 1 90 ? -10.753 1.300 5.538 1.00 96.25 90 TYR A CA 1
ATOM 691 C C . TYR A 1 90 ? -12.109 1.436 4.840 1.00 96.25 90 TYR A C 1
ATOM 693 O O . TYR A 1 90 ? -12.927 0.517 4.913 1.00 96.25 90 TYR A O 1
ATOM 701 N N . LYS A 1 91 ? -12.321 2.524 4.086 1.00 95.25 91 LYS A N 1
ATOM 702 C CA . LYS A 1 91 ? -13.509 2.685 3.232 1.00 95.25 9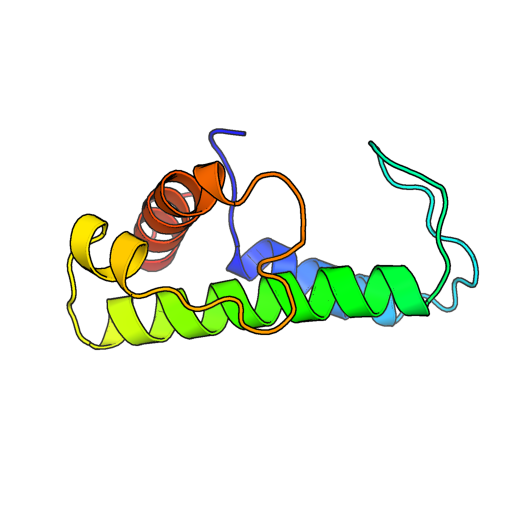1 LYS A CA 1
ATOM 703 C C . LYS A 1 91 ? -13.636 1.539 2.227 1.00 95.25 91 LYS A C 1
ATOM 705 O O . LYS A 1 91 ? -14.702 0.940 2.115 1.00 95.25 91 LYS A O 1
ATOM 710 N N . ALA A 1 92 ? -12.545 1.165 1.554 1.00 93.69 92 ALA A N 1
ATOM 711 C CA . ALA A 1 92 ? -12.533 0.029 0.630 1.00 93.69 92 ALA A CA 1
ATOM 712 C C . ALA A 1 92 ? -12.948 -1.282 1.315 1.00 93.69 92 ALA A C 1
ATOM 714 O O . ALA A 1 92 ? -13.778 -2.021 0.790 1.00 93.69 92 ALA A O 1
ATOM 715 N N . TYR A 1 93 ? -12.399 -1.581 2.495 1.00 94.44 93 TYR A N 1
ATOM 716 C CA . TYR A 1 93 ? -12.682 -2.831 3.208 1.00 94.44 93 TYR A CA 1
ATOM 717 C C . TYR A 1 93 ? -14.114 -2.905 3.743 1.00 94.44 93 TYR A C 1
ATOM 719 O O . TYR A 1 93 ? -14.662 -4.001 3.853 1.00 94.44 93 TYR A O 1
ATOM 727 N N . ARG A 1 94 ? -14.739 -1.755 4.022 1.00 95.44 94 ARG A N 1
ATOM 728 C CA . ARG A 1 94 ? -16.165 -1.655 4.369 1.00 95.44 94 ARG A CA 1
ATOM 729 C C . ARG A 1 94 ? -17.101 -1.672 3.155 1.00 95.44 94 ARG A C 1
ATOM 731 O O . ARG A 1 94 ? -18.313 -1.722 3.343 1.00 95.44 94 ARG A O 1
ATOM 738 N N . GLY A 1 95 ? -16.570 -1.655 1.931 1.00 93.00 95 GLY A N 1
ATOM 739 C CA . GLY A 1 95 ? -17.373 -1.564 0.707 1.00 93.00 95 GLY A CA 1
ATOM 740 C C . GLY A 1 95 ? -17.952 -0.167 0.459 1.00 93.00 95 GLY A C 1
ATOM 741 O O . GLY A 1 95 ? -18.989 -0.038 -0.179 1.00 93.00 95 GLY A O 1
ATOM 742 N N . GLU A 1 96 ? -17.301 0.874 0.982 1.00 92.69 96 GLU A N 1
ATOM 743 C CA . GLU A 1 96 ? -17.694 2.285 0.842 1.00 92.69 96 GLU A CA 1
ATOM 744 C C . GLU A 1 96 ? -17.020 2.972 -0.360 1.00 92.69 96 GLU A C 1
ATOM 746 O O . GLU A 1 96 ? -17.209 4.170 -0.564 1.00 92.69 96 GLU A O 1
ATOM 751 N N . LEU A 1 97 ? -16.214 2.237 -1.135 1.00 87.25 97 LEU A N 1
ATOM 752 C CA . LEU A 1 97 ? -15.620 2.693 -2.394 1.00 87.25 97 LEU A CA 1
ATOM 753 C C . LEU A 1 97 ? -16.116 1.832 -3.556 1.00 87.25 97 LEU A C 1
ATOM 755 O O . LEU A 1 97 ? -16.146 0.605 -3.440 1.00 87.25 97 LEU A O 1
ATOM 759 N N . ASP A 1 98 ? -16.431 2.484 -4.676 1.00 71.06 98 ASP A N 1
ATOM 760 C CA . ASP A 1 98 ? -16.869 1.839 -5.921 1.00 71.06 98 ASP A CA 1
ATOM 761 C C . ASP A 1 98 ? -15.711 1.200 -6.723 1.00 71.06 98 ASP A C 1
ATOM 763 O O . ASP A 1 98 ? -14.546 1.678 -6.711 1.00 71.06 98 ASP A O 1
#

Secondary structure (DSSP, 8-state):
-TT--HHHHHHHHHHHHTS--S-B--SSS--B-HHHHHHHHHHHHHHHHHHHHHHHTT--HHHHHHH---GGGGGSS-GGGHHHHHHHHHHHHTT---

Radius of gyration: 14.01 Å; chains: 1; bounding box: 31×23×36 Å

Sequence (98 aa):
FPDGHISKWVDVLDKVETVEANTFVPGHGPVGGKEEFGEAKDLLKLLHNEIRAAFDDGKSEEQAAKDVNVGKFSVFANQDRIPQVVDMAYKAYRGELD